Protein AF-A0A844TIR1-F1 (afdb_monomer)

Foldseek 3Di:
DDDDPPDDDDDDDDDDDDDDDDPDDDPPPDDDDPDDDDDDDPPDDDDDDDDDDDDDDPDPDQPPPHDPDDDPVVPPPPPPDDDDDDDDD

Mean predicted aligned error: 21.03 Å

Organism: NCBI:txid1928661

Sequence (89 aa):
MILMPIEPPEIPPATPGTPTEPPPGIPPGNPQPDIAPPVREPDAPAQPDELPPHVPEEIPRRGPNGPLTPNPATDAGFAAGSHMRRTIT

Structure (mmCIF, N/CA/C/O backbone):
data_AF-A0A844TIR1-F1
#
_entry.id   AF-A0A844TIR1-F1
#
loop_
_atom_site.group_PDB
_atom_site.id
_atom_site.type_symbol
_atom_site.label_atom_id
_atom_site.label_alt_id
_atom_site.label_comp_id
_atom_site.label_asym_id
_atom_site.label_entity_id
_atom_site.label_seq_id
_atom_site.pdbx_PDB_ins_code
_atom_site.Cartn_x
_atom_site.Cartn_y
_atom_site.Cartn_z
_atom_site.occupancy
_atom_site.B_iso_or_equiv
_atom_site.auth_seq_id
_atom_site.auth_comp_id
_atom_site.auth_asym_id
_atom_site.auth_atom_id
_atom_site.pdbx_PDB_model_num
ATOM 1 N N . MET A 1 1 ? -71.855 27.803 27.162 1.00 58.09 1 MET A N 1
ATOM 2 C CA . MET A 1 1 ? -71.332 26.554 26.566 1.00 58.09 1 MET A CA 1
ATOM 3 C C . MET A 1 1 ? -69.825 26.693 26.602 1.00 58.09 1 MET A C 1
ATOM 5 O O . MET A 1 1 ? -69.329 27.663 26.047 1.00 58.09 1 MET A O 1
ATOM 9 N N . ILE A 1 2 ? -69.130 25.868 27.381 1.00 56.91 2 ILE A N 1
ATOM 10 C CA . ILE A 1 2 ? -67.682 26.015 27.579 1.00 56.91 2 ILE A CA 1
ATOM 11 C C . ILE A 1 2 ? -66.995 25.376 26.371 1.00 56.91 2 ILE A C 1
ATOM 13 O O . ILE A 1 2 ? -67.272 24.222 26.053 1.00 56.91 2 ILE A O 1
ATOM 17 N N . LEU A 1 3 ? -66.155 26.143 25.675 1.00 72.06 3 LEU A N 1
ATOM 18 C CA . LEU A 1 3 ? -65.319 25.645 24.588 1.00 72.06 3 LEU A CA 1
ATOM 19 C C . LEU A 1 3 ? -64.227 24.778 25.227 1.00 72.06 3 LEU A C 1
ATOM 21 O O . LEU A 1 3 ? -63.405 25.300 25.979 1.00 72.06 3 LEU A O 1
ATOM 25 N N . MET A 1 4 ? -64.241 23.464 25.005 1.00 78.81 4 MET A N 1
ATOM 26 C CA . MET A 1 4 ? -63.105 22.645 25.430 1.00 78.81 4 MET A CA 1
ATOM 27 C C . MET A 1 4 ? -61.899 23.002 24.552 1.00 78.81 4 MET A C 1
ATOM 29 O O . MET A 1 4 ? -62.060 23.075 23.329 1.00 78.81 4 MET A O 1
ATOM 33 N N . PRO A 1 5 ? -60.708 23.236 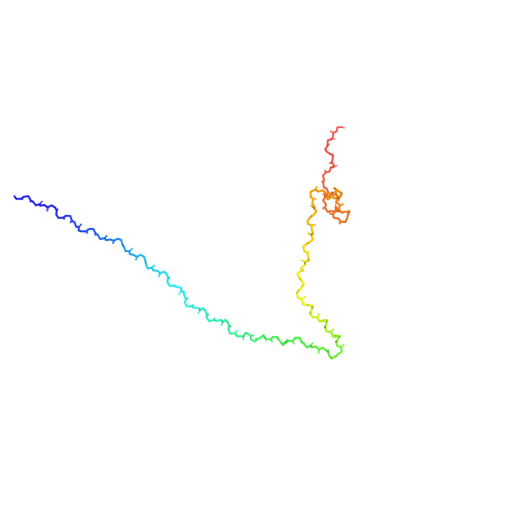25.130 1.00 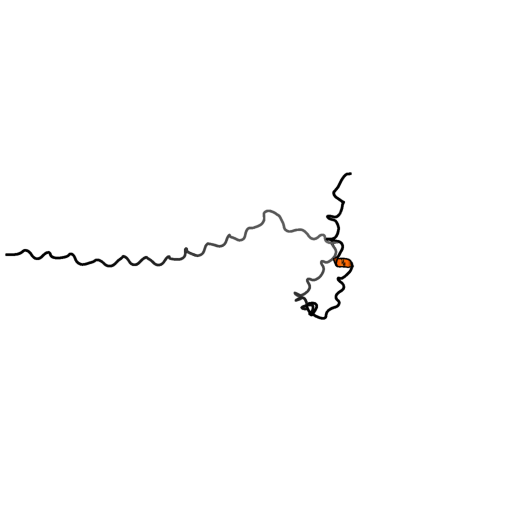76.81 5 PRO A N 1
ATOM 34 C CA . PRO A 1 5 ? -59.503 23.384 24.335 1.00 76.81 5 PRO A CA 1
ATOM 35 C C . PRO A 1 5 ? -59.213 22.030 23.684 1.00 76.81 5 PRO A C 1
ATOM 37 O O . PRO A 1 5 ? -58.941 21.046 24.364 1.00 76.81 5 PRO A O 1
ATOM 40 N N . ILE A 1 6 ? -59.337 21.962 22.362 1.00 74.62 6 ILE A N 1
ATOM 41 C CA . ILE A 1 6 ? -58.806 20.838 21.594 1.00 74.62 6 ILE A CA 1
ATOM 42 C C . ILE A 1 6 ? -57.290 20.998 21.567 1.00 74.62 6 ILE A C 1
ATOM 44 O O . ILE A 1 6 ? -56.761 21.855 20.859 1.00 74.62 6 ILE A O 1
ATOM 48 N N . GLU A 1 7 ? -56.597 20.221 22.392 1.00 77.12 7 GLU A N 1
ATOM 49 C CA . GLU A 1 7 ? -55.142 20.147 22.320 1.00 77.12 7 GLU A CA 1
ATOM 50 C C . GLU A 1 7 ? -54.745 19.527 20.971 1.00 77.12 7 GLU A C 1
ATOM 52 O O . GLU A 1 7 ? -55.337 18.521 20.556 1.00 77.12 7 GLU A O 1
ATOM 57 N N . PRO A 1 8 ? -53.808 20.147 20.231 1.00 83.44 8 PRO A N 1
ATOM 58 C CA . PRO A 1 8 ? -53.374 19.616 18.951 1.00 83.44 8 PRO A CA 1
ATOM 59 C C . PRO A 1 8 ? -52.675 18.265 19.159 1.00 83.44 8 PRO A C 1
ATOM 61 O O . PRO A 1 8 ? -51.938 18.107 20.133 1.00 83.44 8 PRO A O 1
ATOM 64 N N . PRO A 1 9 ? -52.871 17.291 18.25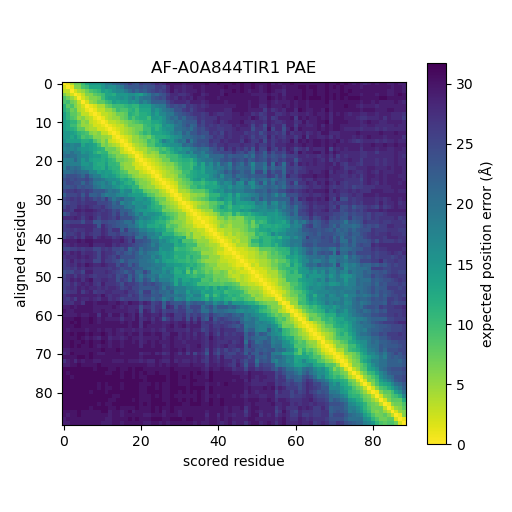4 1.00 82.88 9 PRO A N 1
ATOM 65 C CA . PRO A 1 9 ? -52.181 16.012 18.348 1.00 82.88 9 PRO A CA 1
ATOM 66 C C . PRO A 1 9 ? -50.664 16.217 18.263 1.00 82.88 9 PRO A C 1
ATOM 68 O O . PRO A 1 9 ? -50.176 16.947 17.395 1.00 82.88 9 PRO A O 1
ATOM 71 N N . GLU A 1 10 ? -49.918 15.558 19.149 1.00 86.00 10 GLU A N 1
ATOM 72 C CA . GLU A 1 10 ? -48.457 15.595 19.122 1.00 86.00 10 GLU A CA 1
ATOM 73 C C . GLU A 1 10 ? -47.929 14.855 17.888 1.00 86.00 10 GLU A C 1
ATOM 75 O O . GLU A 1 10 ? -48.306 13.715 17.606 1.00 86.00 10 GLU A O 1
ATOM 80 N N . ILE A 1 11 ? -47.048 15.515 17.134 1.00 83.94 11 ILE A N 1
ATOM 81 C CA . ILE A 1 11 ? -46.396 14.922 15.965 1.00 83.94 11 ILE A CA 1
ATOM 82 C C . ILE A 1 11 ? -45.101 14.253 16.443 1.00 83.94 11 ILE A C 1
ATOM 84 O O . ILE A 1 11 ? -44.301 14.912 17.115 1.00 83.94 11 ILE A O 1
ATOM 88 N N . PRO A 1 12 ? -44.856 12.973 16.106 1.00 85.62 12 PRO A N 1
ATOM 89 C CA . PRO A 1 12 ? -43.625 12.303 16.494 1.00 85.62 12 PRO A CA 1
ATOM 90 C C . PRO A 1 12 ? -42.401 12.984 15.860 1.00 85.62 12 PRO A C 1
ATOM 92 O O . PRO A 1 12 ? -42.499 13.548 14.765 1.00 85.62 12 PRO A O 1
ATOM 95 N N . PRO A 1 13 ? -41.228 12.911 16.511 1.00 86.50 13 PRO A N 1
ATOM 96 C CA . PRO A 1 13 ? -40.002 13.440 15.936 1.00 86.50 13 PRO A CA 1
ATOM 97 C C . PRO A 1 13 ? -39.667 12.708 14.632 1.00 86.50 13 PRO A C 1
ATOM 99 O O . PRO A 1 13 ? -39.901 11.505 14.494 1.00 86.50 13 PRO A O 1
ATOM 102 N N . ALA A 1 14 ? -39.090 13.437 13.677 1.00 84.12 14 ALA A N 1
ATOM 103 C CA . ALA A 1 14 ? -38.637 12.845 12.426 1.00 84.12 14 ALA A CA 1
ATOM 104 C C . ALA A 1 14 ? -37.591 11.756 12.704 1.00 84.12 14 ALA A C 1
ATOM 106 O O . ALA A 1 14 ? -36.647 11.973 13.464 1.00 84.12 14 ALA A O 1
ATOM 107 N N . THR A 1 15 ? -37.740 10.592 12.071 1.00 83.25 15 THR A N 1
ATOM 108 C CA . THR A 1 15 ? -36.695 9.566 12.080 1.00 83.25 15 THR A CA 1
ATOM 109 C C . THR A 1 15 ? -35.509 10.080 11.258 1.00 83.25 15 THR A C 1
ATOM 111 O O . THR A 1 15 ? -35.694 10.370 10.072 1.00 83.25 15 THR A O 1
ATOM 114 N N . PRO A 1 16 ? -34.301 10.220 11.841 1.00 83.69 16 PRO A N 1
ATOM 115 C CA . PRO A 1 16 ? -33.118 10.572 11.068 1.00 83.69 16 PRO A CA 1
ATOM 116 C C . PRO A 1 16 ? -32.873 9.520 9.984 1.00 83.69 16 PRO A C 1
ATOM 118 O O . PRO A 1 16 ? -32.995 8.321 10.241 1.00 83.69 16 PRO A O 1
ATOM 121 N N . GLY A 1 17 ? -32.533 9.960 8.772 1.00 82.81 17 GLY A N 1
ATOM 122 C CA . GLY A 1 1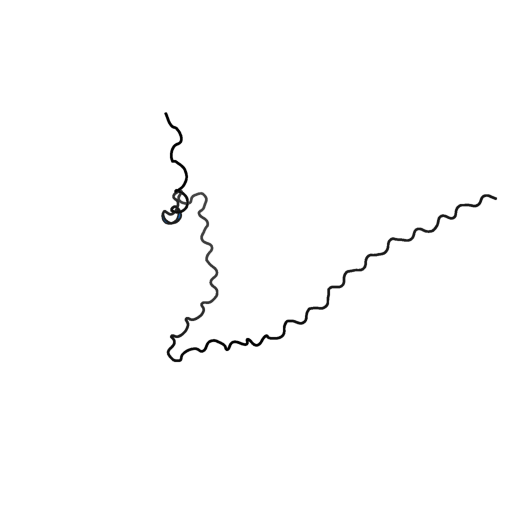7 ? -32.154 9.040 7.703 1.00 82.81 17 GLY A CA 1
ATOM 123 C C . GLY A 1 17 ? -30.905 8.239 8.077 1.00 82.81 17 GLY A C 1
ATOM 124 O O . GLY A 1 17 ? -30.031 8.731 8.793 1.00 82.81 17 GLY A O 1
ATOM 125 N N . THR A 1 18 ? -30.798 7.009 7.578 1.00 84.19 18 THR A N 1
ATOM 126 C CA . THR A 1 18 ? -29.537 6.266 7.620 1.00 84.19 18 THR A CA 1
ATOM 127 C C . THR A 1 18 ? -28.566 6.875 6.609 1.00 84.19 18 THR A C 1
ATOM 129 O O . THR A 1 18 ? -28.933 7.037 5.442 1.00 84.19 18 THR A O 1
ATOM 132 N N . PRO A 1 19 ? -27.331 7.222 7.013 1.00 83.06 19 PRO A N 1
ATOM 133 C CA . PRO A 1 19 ? -26.319 7.655 6.064 1.00 83.06 19 PRO A CA 1
ATOM 134 C C . PRO A 1 19 ? -26.058 6.524 5.072 1.00 83.06 19 PRO A C 1
ATOM 136 O O . PRO A 1 19 ? -25.724 5.409 5.471 1.00 83.06 19 PRO A O 1
ATOM 139 N N . THR A 1 20 ? -26.210 6.799 3.783 1.00 83.88 20 THR A N 1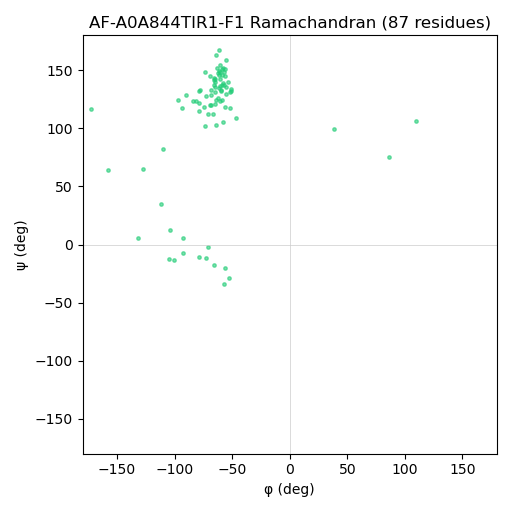
ATOM 140 C CA . THR A 1 20 ? -25.698 5.907 2.743 1.00 83.88 20 THR A CA 1
ATOM 141 C C . THR A 1 20 ? -24.198 6.115 2.605 1.00 83.88 20 THR A C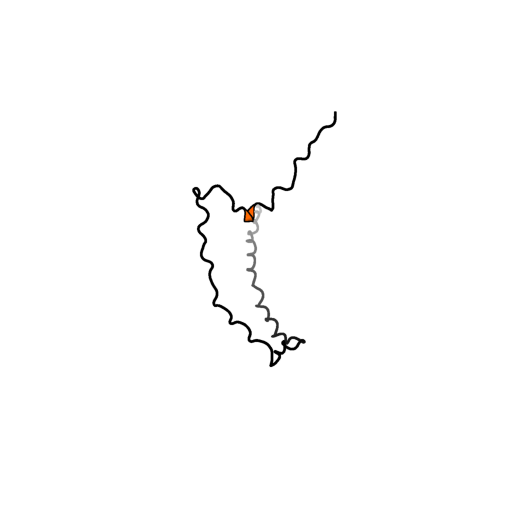 1
ATOM 143 O O . THR A 1 20 ? -23.733 7.255 2.535 1.00 83.88 20 THR A O 1
ATOM 146 N N . GLU A 1 21 ? -23.446 5.017 2.558 1.00 86.56 21 GLU A N 1
ATOM 147 C CA . GLU A 1 21 ? -22.038 5.051 2.171 1.00 86.56 21 GLU A CA 1
ATOM 148 C C . GLU A 1 21 ? -21.921 5.652 0.759 1.00 86.56 21 GLU A C 1
ATOM 150 O O . GLU A 1 21 ? -22.766 5.360 -0.100 1.00 86.56 21 GLU A O 1
ATOM 155 N N . PRO A 1 22 ? -20.924 6.516 0.493 1.00 86.50 22 PRO A N 1
ATOM 156 C CA . PRO A 1 22 ? -20.635 6.916 -0.874 1.00 86.50 22 PRO A CA 1
ATOM 157 C C . PRO A 1 22 ? -20.320 5.674 -1.724 1.00 86.50 22 PRO A C 1
ATOM 159 O O . PRO A 1 22 ? -19.818 4.676 -1.206 1.00 86.50 22 PRO A O 1
ATOM 162 N N . PRO A 1 23 ? -20.585 5.712 -3.039 1.00 87.06 23 PRO A N 1
ATOM 163 C CA . PRO A 1 23 ? -20.168 4.626 -3.911 1.00 87.06 23 PRO A CA 1
ATOM 164 C C . PRO A 1 23 ? -18.648 4.418 -3.803 1.00 87.06 23 PRO A C 1
ATOM 166 O O . PRO A 1 23 ? -17.916 5.397 -3.609 1.00 87.06 23 PRO A O 1
ATOM 169 N N . PRO A 1 24 ? -18.156 3.175 -3.968 1.00 87.69 24 PRO A N 1
ATOM 170 C CA . PRO A 1 24 ? -16.727 2.916 -4.022 1.00 87.69 24 PRO A CA 1
ATOM 171 C C . PRO A 1 24 ? -16.054 3.836 -5.041 1.00 87.69 24 PRO A C 1
ATOM 173 O O . PRO A 1 24 ? -16.530 3.988 -6.169 1.00 87.69 24 PRO A O 1
ATOM 176 N N . GLY A 1 25 ? -14.946 4.458 -4.638 1.00 84.06 25 GLY A N 1
ATOM 177 C CA . GLY A 1 25 ? -14.132 5.241 -5.558 1.00 84.06 25 GLY A CA 1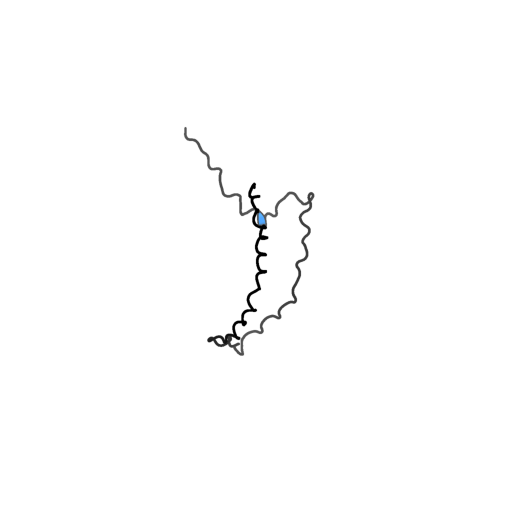
ATOM 178 C C . GLY A 1 25 ? -13.619 4.356 -6.693 1.00 84.06 25 GLY A C 1
ATOM 179 O O . GLY A 1 25 ? -13.264 3.197 -6.476 1.00 84.06 25 GLY A O 1
ATOM 180 N N . ILE A 1 26 ? -13.563 4.901 -7.909 1.00 84.12 26 ILE A N 1
ATOM 181 C CA . ILE A 1 26 ? -12.860 4.234 -9.006 1.00 84.12 26 ILE A CA 1
ATOM 182 C C . ILE A 1 26 ? -11.381 4.191 -8.600 1.00 84.12 26 ILE A C 1
ATOM 184 O O . ILE A 1 26 ? -10.829 5.251 -8.281 1.00 84.12 26 ILE A O 1
ATOM 188 N N . PRO A 1 27 ? -10.737 3.009 -8.562 1.00 82.75 27 PRO A N 1
ATOM 189 C CA . PRO A 1 27 ? -9.318 2.943 -8.257 1.00 82.75 27 PRO A CA 1
ATOM 190 C C . PRO A 1 27 ? -8.558 3.827 -9.251 1.00 82.75 27 PRO A C 1
ATOM 192 O O . PRO A 1 27 ? -8.959 3.905 -10.419 1.00 82.75 27 PRO A O 1
ATOM 195 N N . PRO A 1 28 ? -7.473 4.499 -8.825 1.00 80.94 28 PRO A N 1
ATOM 196 C CA . PRO A 1 28 ? -6.608 5.164 -9.784 1.00 80.94 28 PRO A CA 1
ATOM 197 C C . PRO A 1 28 ? -6.236 4.141 -10.863 1.00 80.94 28 PRO A C 1
ATOM 199 O O . PRO A 1 28 ? -5.891 2.998 -10.550 1.00 80.94 28 PRO A O 1
ATOM 202 N N . GLY A 1 29 ? -6.382 4.523 -12.134 1.00 81.56 29 GLY A N 1
ATOM 203 C CA . GLY A 1 29 ? -5.957 3.671 -13.243 1.00 81.56 29 GLY A CA 1
ATOM 204 C C . GLY A 1 29 ? -4.485 3.299 -13.081 1.00 81.56 29 GLY A C 1
ATOM 205 O O . GLY A 1 29 ? -3.759 3.999 -12.381 1.00 81.56 29 GLY A O 1
ATOM 206 N N . ASN A 1 30 ? -4.040 2.212 -13.715 1.00 83.19 30 ASN A N 1
ATOM 207 C CA . ASN A 1 30 ? -2.645 1.778 -13.635 1.00 83.19 30 ASN A CA 1
ATOM 208 C C . ASN A 1 30 ? -1.721 2.913 -14.126 1.00 83.19 30 ASN A C 1
ATOM 210 O O . ASN A 1 30 ? -1.693 3.160 -15.337 1.00 83.19 30 ASN A O 1
ATOM 214 N N . PRO A 1 31 ? -1.007 3.633 -13.235 1.00 81.00 31 PRO A N 1
ATOM 215 C CA . PRO A 1 31 ? -0.158 4.723 -13.670 1.00 81.00 31 PRO A CA 1
ATOM 216 C C . PRO A 1 31 ? 1.008 4.090 -14.418 1.00 81.00 31 PRO A C 1
ATOM 218 O O . PRO A 1 31 ? 1.728 3.261 -13.865 1.00 81.00 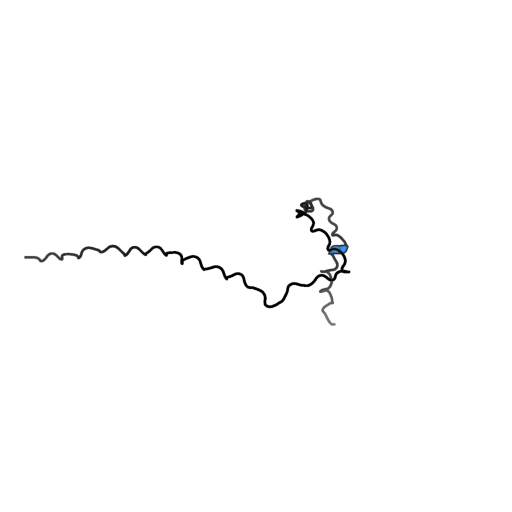31 PRO A O 1
ATOM 221 N N . GLN A 1 32 ? 1.175 4.439 -15.688 1.00 81.31 32 GLN A N 1
ATOM 222 C CA . GLN A 1 32 ? 2.383 4.073 -16.408 1.00 81.31 32 GLN A CA 1
ATOM 223 C C . GLN A 1 32 ? 3.468 5.064 -15.972 1.00 81.31 32 GLN A C 1
ATOM 225 O O . GLN A 1 32 ? 3.290 6.257 -16.217 1.00 81.31 32 GLN A O 1
ATOM 230 N N . PRO A 1 33 ? 4.540 4.633 -15.279 1.00 82.81 33 PRO A N 1
ATOM 231 C CA . PRO A 1 33 ? 5.597 5.549 -14.875 1.00 82.81 33 PRO A CA 1
ATOM 232 C C . PRO A 1 33 ? 6.233 6.183 -16.114 1.00 82.81 33 PRO A C 1
ATOM 234 O O . PRO A 1 33 ? 6.537 5.478 -17.075 1.00 82.81 33 PRO A O 1
ATOM 237 N N . ASP A 1 34 ? 6.484 7.493 -16.077 1.00 84.81 34 ASP A N 1
ATOM 238 C CA . ASP A 1 34 ? 7.223 8.183 -17.148 1.00 84.81 34 ASP A CA 1
ATOM 239 C C . ASP A 1 34 ? 8.686 7.709 -17.237 1.00 84.81 34 ASP A C 1
ATOM 241 O O . ASP A 1 34 ? 9.373 7.923 -18.236 1.00 84.81 34 ASP A O 1
ATOM 245 N N . ILE A 1 35 ? 9.176 7.072 -16.169 1.00 84.06 35 ILE A N 1
ATOM 246 C CA . ILE A 1 35 ? 10.545 6.586 -16.035 1.00 84.06 35 ILE A CA 1
ATOM 247 C C . ILE A 1 35 ? 10.576 5.104 -16.398 1.00 84.06 35 ILE A C 1
ATOM 249 O O . ILE A 1 35 ? 9.873 4.288 -15.799 1.00 84.06 35 ILE A O 1
ATOM 253 N N . ALA A 1 36 ? 11.429 4.757 -17.362 1.00 85.88 36 ALA A N 1
ATOM 254 C CA . ALA A 1 36 ? 11.676 3.371 -17.727 1.00 85.88 36 ALA A CA 1
ATOM 255 C C . ALA A 1 36 ? 12.190 2.566 -16.516 1.00 85.88 36 ALA A C 1
ATOM 257 O O . ALA A 1 36 ? 12.931 3.104 -15.686 1.00 85.88 36 ALA A O 1
ATOM 258 N N . PRO A 1 37 ? 11.835 1.274 -16.406 1.00 86.44 37 PRO A N 1
ATOM 259 C CA . PRO A 1 37 ? 12.394 0.423 -15.368 1.00 86.44 37 PRO A CA 1
ATOM 260 C C . PRO A 1 37 ? 13.929 0.368 -15.481 1.00 86.44 37 PRO A C 1
ATOM 262 O O . PRO A 1 37 ? 14.468 0.489 -16.586 1.00 86.44 37 PRO A O 1
ATOM 265 N N . PRO A 1 38 ? 14.645 0.157 -14.362 1.00 84.06 38 PRO A N 1
ATOM 266 C CA . PRO A 1 38 ? 16.095 0.012 -14.381 1.00 84.06 38 PRO A CA 1
ATOM 267 C C . PRO A 1 38 ? 16.530 -1.105 -15.334 1.00 84.06 38 PRO A C 1
ATOM 269 O O . PRO A 1 38 ? 16.029 -2.230 -15.259 1.00 84.06 38 PRO A O 1
ATOM 272 N N . VAL A 1 39 ? 17.482 -0.801 -16.214 1.00 87.94 39 VAL A N 1
ATOM 273 C CA . VAL A 1 39 ? 18.103 -1.798 -17.089 1.00 87.94 39 VAL A CA 1
ATOM 274 C C . VAL A 1 39 ? 19.134 -2.575 -16.274 1.00 87.94 39 VAL A C 1
ATOM 276 O O . VAL A 1 39 ? 19.932 -1.984 -15.547 1.00 87.94 39 VAL A O 1
ATOM 279 N N . ARG A 1 40 ? 19.109 -3.908 -16.366 1.00 85.50 40 ARG A N 1
ATOM 280 C CA . ARG A 1 40 ? 20.188 -4.744 -15.828 1.00 85.50 40 ARG A CA 1
ATOM 281 C C . ARG A 1 40 ? 21.303 -4.831 -16.860 1.00 85.50 40 ARG A C 1
ATOM 283 O O . ARG A 1 40 ? 21.057 -5.273 -17.980 1.00 85.50 40 ARG A O 1
ATOM 290 N N . GLU A 1 41 ? 22.507 -4.437 -16.463 1.00 89.88 41 GLU A N 1
ATOM 291 C CA . GLU A 1 41 ? 23.699 -4.606 -17.293 1.00 89.88 41 GLU A CA 1
ATOM 292 C C . GLU A 1 41 ? 23.993 -6.103 -17.503 1.00 89.88 41 GLU A C 1
ATOM 294 O O . GLU A 1 41 ? 23.863 -6.874 -16.546 1.00 89.88 41 GLU A O 1
ATOM 299 N N . PRO A 1 42 ? 24.404 -6.541 -18.709 1.00 85.12 42 PRO A N 1
ATOM 300 C CA . PRO A 1 42 ? 24.695 -7.952 -18.987 1.00 85.12 42 PRO A CA 1
ATOM 301 C C . PRO A 1 42 ? 25.755 -8.563 -18.063 1.00 85.12 42 PRO A C 1
ATOM 303 O O . PRO A 1 42 ? 25.655 -9.733 -17.704 1.00 85.12 42 PRO A O 1
ATOM 306 N N . ASP A 1 43 ? 26.740 -7.758 -17.657 1.00 90.06 43 ASP A N 1
ATOM 307 C CA . ASP A 1 43 ? 27.852 -8.169 -16.793 1.00 90.06 43 ASP A CA 1
ATOM 308 C C . ASP A 1 43 ? 27.580 -7.920 -15.297 1.00 90.06 43 ASP A C 1
ATOM 310 O O . ASP A 1 43 ? 28.469 -8.089 -14.458 1.00 90.06 43 ASP A O 1
ATOM 314 N N . ALA A 1 44 ? 26.365 -7.488 -14.932 1.00 89.50 44 ALA A N 1
ATOM 315 C CA . ALA A 1 44 ? 26.001 -7.310 -13.533 1.00 89.50 44 ALA A CA 1
ATOM 316 C C . ALA A 1 44 ? 25.982 -8.668 -12.806 1.00 89.50 44 ALA A C 1
ATOM 318 O O . ALA A 1 44 ? 25.503 -9.664 -13.357 1.00 89.50 44 ALA A O 1
ATOM 319 N N . PRO A 1 45 ? 26.442 -8.728 -11.544 1.00 89.88 45 PRO A N 1
ATOM 320 C CA . PRO A 1 45 ? 26.311 -9.941 -10.751 1.00 89.88 45 PRO A CA 1
ATOM 321 C C . PRO A 1 45 ? 24.833 -10.313 -10.576 1.00 89.88 45 PRO A C 1
ATOM 323 O O . PRO A 1 45 ? 23.953 -9.446 -10.502 1.00 89.88 45 PRO A O 1
ATOM 326 N N . ALA A 1 46 ? 24.561 -11.617 -10.479 1.00 89.00 46 ALA A N 1
ATOM 327 C CA . ALA A 1 46 ? 23.229 -12.109 -10.155 1.00 89.00 46 ALA A CA 1
ATOM 328 C C . ALA A 1 46 ? 22.764 -11.521 -8.812 1.00 89.00 46 ALA A C 1
ATOM 330 O O . ALA A 1 46 ? 23.537 -11.440 -7.855 1.00 89.00 46 ALA A O 1
ATOM 331 N N . GLN A 1 47 ? 21.499 -11.097 -8.752 1.00 88.31 47 GLN A N 1
ATOM 332 C CA . GLN A 1 47 ? 20.896 -10.698 -7.482 1.00 88.31 47 GLN A CA 1
ATOM 333 C C . GLN A 1 47 ? 20.788 -11.932 -6.578 1.00 88.31 47 GLN A C 1
ATOM 335 O O . GLN A 1 47 ? 20.525 -13.021 -7.095 1.00 88.31 47 GLN A O 1
ATOM 340 N N . PRO A 1 48 ? 20.992 -11.784 -5.261 1.00 90.94 48 PRO A N 1
ATOM 341 C CA . PRO A 1 48 ? 20.755 -12.875 -4.331 1.00 90.94 48 PRO A CA 1
ATOM 342 C C . PRO A 1 48 ? 19.281 -13.283 -4.361 1.00 90.94 48 PRO A C 1
ATOM 344 O O . PRO A 1 48 ? 18.400 -12.444 -4.562 1.00 90.94 48 PRO A O 1
ATOM 347 N N . ASP A 1 49 ? 19.026 -14.567 -4.136 1.00 92.25 49 ASP A N 1
ATOM 348 C CA . ASP A 1 49 ? 17.667 -15.074 -3.998 1.00 92.25 49 ASP A CA 1
ATOM 349 C C . ASP A 1 49 ? 17.001 -14.479 -2.749 1.00 92.25 49 ASP A C 1
ATOM 351 O O . ASP A 1 49 ? 17.602 -14.415 -1.670 1.00 92.25 49 ASP A O 1
ATOM 355 N N . GLU A 1 50 ? 15.745 -14.049 -2.891 1.00 92.44 50 GLU A N 1
ATOM 356 C CA . GLU A 1 50 ? 14.940 -13.627 -1.748 1.00 92.44 50 GLU A CA 1
ATOM 357 C C . GLU A 1 50 ? 14.690 -14.833 -0.840 1.00 92.44 50 GLU A C 1
ATOM 359 O O . GLU A 1 50 ? 14.123 -15.849 -1.252 1.00 92.44 50 GLU A O 1
ATOM 364 N N . LEU A 1 51 ? 15.128 -14.731 0.415 1.00 91.06 51 LEU A N 1
ATOM 365 C CA . LEU A 1 51 ? 14.858 -15.762 1.406 1.00 91.06 51 LEU A CA 1
ATOM 366 C C . LEU A 1 51 ? 13.362 -15.767 1.752 1.00 91.06 51 LEU A C 1
ATOM 368 O O . LEU A 1 51 ? 12.744 -14.700 1.823 1.00 91.06 51 LEU A O 1
ATOM 372 N N . PRO A 1 52 ? 12.768 -16.945 2.019 1.00 92.12 52 PRO A N 1
ATOM 373 C CA . PRO A 1 52 ? 11.408 -17.008 2.530 1.00 92.12 52 PRO A CA 1
ATOM 374 C C . PRO A 1 52 ? 11.289 -16.179 3.819 1.00 92.12 52 PRO A C 1
ATOM 376 O O . PRO A 1 52 ? 12.266 -16.056 4.567 1.00 92.12 52 PRO A O 1
ATOM 379 N N . PRO A 1 53 ? 10.101 -15.620 4.106 1.00 87.94 53 PRO A N 1
ATOM 380 C CA . PRO A 1 53 ? 9.898 -14.828 5.308 1.00 87.94 53 PRO A CA 1
ATOM 381 C C . PRO A 1 53 ? 10.263 -15.652 6.547 1.00 87.94 53 PRO A C 1
ATOM 383 O O . PRO A 1 53 ? 9.665 -16.692 6.822 1.00 87.94 53 PRO A O 1
ATOM 386 N N . HIS A 1 54 ? 11.258 -15.175 7.293 1.00 87.38 54 HIS A N 1
ATOM 387 C CA . HIS A 1 54 ? 11.685 -15.774 8.550 1.00 87.38 54 HIS A CA 1
ATOM 388 C C . HIS A 1 54 ? 10.964 -15.076 9.704 1.00 87.38 54 HIS A C 1
ATOM 390 O O . HIS A 1 54 ? 11.163 -13.881 9.933 1.00 87.38 54 HIS A O 1
ATOM 396 N N . VAL A 1 55 ? 10.146 -15.813 10.453 1.00 87.56 55 VAL A N 1
ATOM 397 C CA . VAL A 1 55 ? 9.617 -15.331 11.735 1.00 87.56 55 VAL A CA 1
ATOM 398 C C . VAL A 1 55 ? 10.759 -15.410 12.749 1.00 87.56 55 VAL A C 1
ATOM 400 O O . VAL A 1 55 ? 11.263 -16.510 12.970 1.00 87.56 55 VAL A O 1
ATOM 403 N N . PRO A 1 56 ? 11.212 -14.289 13.346 1.00 83.00 56 PRO A N 1
ATOM 404 C CA . PRO A 1 56 ? 12.228 -14.339 14.387 1.00 83.00 56 PRO A CA 1
ATOM 405 C C . PRO A 1 56 ? 11.778 -15.266 15.510 1.00 83.00 56 PRO A C 1
ATOM 407 O O . PRO A 1 56 ? 10.632 -15.190 15.957 1.00 83.00 56 PRO A O 1
ATOM 410 N N . GLU A 1 57 ? 12.684 -16.115 15.978 1.00 81.75 57 GLU A N 1
ATOM 411 C CA . GLU A 1 57 ? 12.447 -16.854 17.208 1.00 81.75 57 GLU A CA 1
ATOM 412 C C . GLU A 1 57 ? 12.235 -15.843 18.342 1.00 81.75 57 GLU A C 1
ATOM 414 O O . GLU A 1 57 ? 12.986 -14.871 18.481 1.00 81.75 57 GLU A O 1
ATOM 419 N N . GLU A 1 58 ? 11.190 -16.043 19.145 1.00 80.62 58 GLU A N 1
ATOM 420 C CA . GLU A 1 58 ? 11.004 -15.256 20.357 1.00 80.62 58 GLU A CA 1
ATOM 421 C C . GLU A 1 58 ? 12.175 -15.569 21.293 1.00 80.62 58 GLU A C 1
ATOM 423 O O . GLU A 1 58 ? 12.226 -16.627 21.920 1.00 80.62 58 GLU A O 1
ATOM 428 N N . ILE A 1 59 ? 13.143 -14.654 21.374 1.00 76.69 59 ILE A N 1
ATOM 429 C CA . ILE A 1 59 ? 14.207 -14.755 22.370 1.00 76.69 59 ILE A CA 1
ATOM 430 C C . ILE A 1 59 ? 13.512 -14.765 23.733 1.00 76.69 59 ILE A C 1
ATOM 432 O O . ILE A 1 59 ? 12.774 -13.814 24.027 1.00 76.69 59 ILE A O 1
ATOM 436 N N . PRO A 1 60 ? 13.749 -15.780 24.588 1.00 71.62 60 PRO A N 1
ATOM 437 C CA . PRO A 1 60 ? 13.220 -15.773 25.936 1.00 71.62 60 PRO A CA 1
ATOM 438 C C . PRO A 1 60 ? 13.605 -14.456 26.594 1.00 71.62 60 PRO A C 1
ATOM 440 O O . PRO A 1 60 ? 14.790 -14.136 26.748 1.00 71.62 60 PRO A O 1
ATOM 443 N N . ARG A 1 61 ? 12.596 -13.660 26.962 1.00 68.88 61 ARG A N 1
ATOM 444 C CA . ARG A 1 61 ? 12.830 -12.467 27.771 1.00 68.88 61 ARG A CA 1
ATOM 445 C C . ARG A 1 61 ? 13.650 -12.902 28.973 1.00 68.88 61 ARG A C 1
ATOM 447 O O . ARG A 1 61 ? 13.333 -13.920 29.589 1.00 68.88 61 ARG A O 1
ATOM 454 N N . ARG A 1 62 ? 14.708 -12.145 29.287 1.00 68.56 62 ARG A N 1
ATOM 455 C CA . ARG A 1 62 ? 15.514 -12.365 30.490 1.00 68.56 62 ARG A CA 1
ATOM 456 C C . ARG A 1 62 ? 14.542 -12.537 31.653 1.00 68.56 62 ARG A C 1
ATOM 458 O O . ARG A 1 62 ? 13.848 -11.591 32.019 1.00 68.56 62 ARG A O 1
ATOM 465 N N . GLY A 1 63 ? 14.437 -13.766 32.154 1.00 71.81 63 GLY A N 1
ATOM 466 C CA . GLY A 1 63 ? 13.529 -14.068 33.248 1.00 71.81 63 GLY A CA 1
ATOM 467 C C . GLY A 1 63 ? 13.913 -13.251 34.483 1.00 71.81 63 GLY A C 1
ATOM 468 O O . GLY A 1 63 ? 15.020 -12.710 34.545 1.00 71.81 63 GLY A O 1
ATOM 469 N N . PRO A 1 64 ? 13.055 -13.201 35.507 1.00 70.50 64 PRO A N 1
ATOM 470 C CA . PRO A 1 64 ? 13.355 -12.491 36.752 1.00 70.50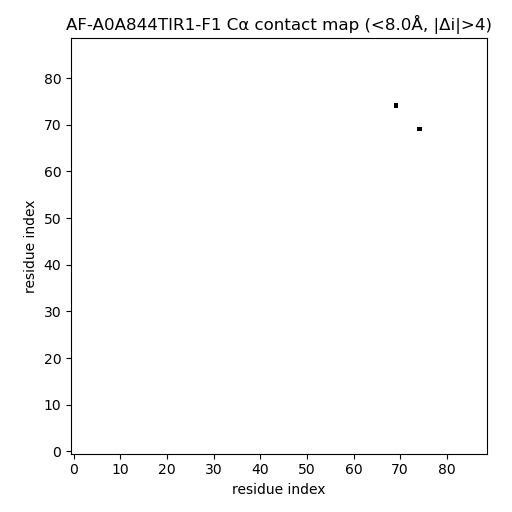 64 PRO A CA 1
ATOM 471 C C . PRO A 1 64 ? 14.661 -12.956 37.431 1.00 70.50 64 PRO A C 1
ATOM 473 O O . PRO A 1 64 ? 15.241 -12.202 38.202 1.00 70.50 64 PRO A O 1
ATOM 476 N N . ASN A 1 65 ? 15.152 -14.159 37.102 1.00 67.94 65 ASN A N 1
ATOM 477 C CA . ASN A 1 65 ? 16.414 -14.729 37.595 1.00 67.94 65 ASN A CA 1
ATOM 478 C C . ASN A 1 65 ? 17.566 -14.686 36.570 1.00 67.94 65 ASN A C 1
ATOM 480 O O . ASN A 1 65 ? 18.562 -15.389 36.731 1.00 67.94 65 ASN A O 1
ATOM 484 N N . GLY A 1 66 ? 17.430 -13.937 35.472 1.00 69.69 66 GLY A N 1
ATOM 485 C CA . GLY A 1 66 ? 18.527 -13.764 34.524 1.00 69.69 66 GLY A CA 1
ATOM 486 C C . GLY A 1 66 ? 19.713 -13.032 35.166 1.00 69.69 66 GLY A C 1
ATOM 487 O O . GLY A 1 66 ? 19.542 -12.401 36.209 1.00 69.69 66 GLY A O 1
ATOM 488 N N . PRO A 1 67 ? 20.920 -13.089 34.568 1.00 68.31 67 PRO A N 1
ATOM 489 C CA . PRO A 1 67 ? 22.091 -12.455 35.172 1.00 68.31 67 PRO A CA 1
ATOM 490 C C . PRO A 1 67 ? 21.798 -10.974 35.471 1.00 68.31 67 PRO A C 1
ATOM 492 O O . PRO A 1 67 ? 21.131 -10.311 34.696 1.00 68.31 67 PRO A O 1
ATOM 495 N N . LEU A 1 68 ? 22.230 -10.417 36.594 1.00 64.75 68 LEU A N 1
ATOM 496 C CA . LEU A 1 68 ? 21.918 -9.007 36.893 1.00 64.75 68 LEU A CA 1
ATOM 497 C C . LEU A 1 68 ? 22.828 -8.033 36.139 1.00 64.75 68 LEU A C 1
ATOM 499 O O . LEU A 1 68 ? 22.574 -6.834 36.103 1.00 64.75 68 LEU A O 1
ATOM 503 N N . THR A 1 69 ? 23.884 -8.550 35.516 1.00 68.94 69 THR A N 1
ATOM 504 C CA . THR A 1 69 ? 24.831 -7.755 34.749 1.00 68.94 69 THR A CA 1
ATOM 505 C C . THR A 1 69 ? 24.241 -7.430 33.372 1.00 68.94 69 THR A C 1
ATOM 507 O O . THR A 1 69 ? 23.841 -8.341 32.629 1.00 68.94 69 THR A O 1
ATOM 510 N N . PRO A 1 70 ? 24.109 -6.142 33.009 1.00 63.81 70 PRO A N 1
ATOM 511 C CA . PRO A 1 70 ? 23.811 -5.745 31.640 1.00 63.81 70 PRO A CA 1
ATOM 512 C C . PRO A 1 70 ? 24.922 -6.228 30.705 1.00 63.81 70 PRO A C 1
ATOM 514 O O . PRO A 1 70 ? 26.064 -6.418 31.126 1.00 63.81 70 PRO A O 1
ATOM 517 N N . ASN A 1 71 ? 24.596 -6.432 29.430 1.00 62.84 71 ASN A N 1
ATOM 518 C CA . ASN A 1 71 ? 25.621 -6.675 28.421 1.00 62.84 71 ASN A CA 1
ATOM 519 C C . ASN A 1 71 ? 26.528 -5.426 28.335 1.00 62.84 71 ASN A C 1
ATOM 521 O O . ASN A 1 71 ? 25.993 -4.339 28.103 1.00 62.84 71 ASN A O 1
ATOM 525 N N . PRO A 1 72 ? 27.865 -5.550 28.473 1.00 69.12 72 PRO A N 1
ATOM 526 C CA . PRO A 1 72 ? 28.790 -4.423 28.327 1.00 69.12 72 PRO A CA 1
ATOM 527 C C . PRO A 1 72 ? 28.619 -3.658 27.006 1.00 69.12 72 PRO A C 1
ATOM 529 O O . PRO A 1 72 ? 28.840 -2.453 26.958 1.00 69.12 72 PRO A O 1
ATOM 532 N N . ALA A 1 73 ? 28.170 -4.331 25.940 1.00 62.41 73 ALA A N 1
ATOM 533 C CA . ALA A 1 73 ? 27.913 -3.710 24.642 1.00 62.41 73 ALA A CA 1
ATOM 534 C C . ALA A 1 73 ? 26.656 -2.811 24.605 1.00 62.41 73 ALA A C 1
ATOM 536 O O . ALA A 1 73 ? 26.458 -2.084 23.637 1.00 62.41 73 ALA A O 1
ATOM 537 N N . THR A 1 74 ? 25.796 -2.854 25.628 1.00 61.50 74 THR A N 1
ATOM 538 C CA . THR A 1 74 ? 24.521 -2.112 25.682 1.00 61.50 74 THR A CA 1
ATOM 539 C C . THR A 1 74 ? 24.577 -0.890 26.619 1.00 61.50 74 THR A C 1
ATOM 541 O O . THR A 1 74 ? 23.697 -0.039 26.549 1.00 61.50 74 THR A O 1
ATOM 544 N N . ASP A 1 75 ? 25.613 -0.750 27.457 1.00 57.84 75 ASP A N 1
ATOM 545 C CA . ASP A 1 75 ? 25.694 0.269 28.529 1.00 57.84 75 ASP A CA 1
ATOM 546 C C . ASP A 1 75 ? 26.399 1.587 28.127 1.00 57.84 75 ASP A C 1
ATOM 548 O O . ASP A 1 75 ? 26.364 2.580 28.850 1.00 57.84 75 ASP A O 1
ATOM 552 N N . ALA A 1 76 ? 27.002 1.665 26.936 1.00 53.75 76 ALA A N 1
ATOM 553 C CA . ALA A 1 76 ? 27.786 2.839 26.522 1.00 53.75 76 ALA A CA 1
ATOM 554 C C . ALA A 1 76 ? 26.957 4.114 26.217 1.00 53.75 76 ALA A C 1
ATOM 556 O O . ALA A 1 76 ? 27.530 5.150 25.883 1.00 53.75 76 ALA A O 1
ATOM 557 N N . GLY A 1 77 ? 25.622 4.062 26.306 1.00 53.47 77 GLY A N 1
ATOM 558 C CA . GLY A 1 77 ? 24.731 5.126 25.824 1.00 53.47 77 GLY A CA 1
ATOM 559 C C . GLY A 1 77 ? 24.168 6.102 26.864 1.00 53.47 77 GLY A C 1
ATOM 560 O O . GLY A 1 77 ? 23.624 7.127 26.462 1.00 53.47 77 GLY A O 1
ATOM 561 N N . PHE A 1 78 ? 24.266 5.832 28.173 1.00 49.75 78 PHE A N 1
ATOM 562 C CA . PHE A 1 78 ? 23.504 6.603 29.179 1.00 49.75 78 PHE A CA 1
ATOM 563 C C . PHE A 1 78 ? 24.299 7.121 30.389 1.00 49.75 78 PHE A C 1
ATOM 565 O O . PHE A 1 78 ? 23.714 7.733 31.279 1.00 49.75 78 PHE A O 1
ATOM 572 N N . ALA A 1 79 ? 25.625 6.963 30.422 1.00 49.00 79 ALA A N 1
ATOM 573 C CA . ALA A 1 79 ? 26.460 7.379 31.558 1.00 49.00 79 ALA A CA 1
ATOM 574 C C . ALA A 1 79 ? 27.402 8.562 31.253 1.00 49.00 79 ALA A C 1
ATOM 576 O O . ALA A 1 79 ? 28.509 8.635 31.779 1.00 49.00 79 ALA A O 1
ATOM 577 N N . ALA A 1 80 ? 26.976 9.514 30.418 1.00 46.88 80 ALA A N 1
ATOM 578 C CA . ALA A 1 80 ? 27.717 10.755 30.173 1.00 46.88 80 ALA A CA 1
ATOM 579 C C . ALA A 1 80 ? 26.820 11.981 30.385 1.00 46.88 80 ALA A C 1
ATOM 581 O O . ALA A 1 80 ? 26.508 12.727 29.463 1.00 46.88 80 ALA A O 1
ATOM 582 N N . GLY A 1 81 ? 26.381 12.195 31.623 1.00 48.72 81 GLY A N 1
ATOM 583 C CA . GLY A 1 81 ? 25.649 13.406 31.966 1.00 48.72 81 GLY A CA 1
ATOM 584 C C . GLY A 1 81 ? 25.402 13.537 33.458 1.00 48.72 81 GLY A C 1
ATOM 585 O O . GLY A 1 81 ? 24.637 12.773 34.026 1.00 48.72 81 GLY A O 1
ATOM 586 N N . SER A 1 82 ? 25.985 14.578 34.055 1.00 50.56 82 SER A N 1
ATOM 587 C CA . SER A 1 82 ? 25.692 15.087 35.402 1.00 50.56 82 SER A CA 1
ATOM 588 C C . SER A 1 82 ? 26.426 14.438 36.583 1.00 50.56 82 SER A C 1
ATOM 590 O O . SER A 1 82 ? 25.824 13.768 37.415 1.00 50.56 82 SER A O 1
ATOM 592 N N . HIS A 1 83 ? 27.712 14.774 36.751 1.00 47.78 83 HIS A N 1
ATOM 593 C CA . HIS A 1 83 ? 28.221 15.109 38.091 1.00 47.78 83 HIS A CA 1
ATOM 594 C C . HIS A 1 83 ? 29.500 15.970 38.058 1.00 47.78 83 HIS A C 1
ATOM 596 O O . HIS A 1 83 ? 30.557 15.563 38.530 1.00 47.78 83 HIS A O 1
ATOM 602 N N . MET A 1 84 ? 29.419 17.199 37.537 1.00 44.50 84 MET A N 1
ATOM 603 C CA . MET A 1 84 ? 30.443 18.222 37.803 1.00 44.50 84 MET A CA 1
ATOM 604 C C . MET A 1 84 ? 29.872 19.322 38.700 1.00 44.50 84 MET A C 1
ATOM 606 O O . MET A 1 84 ? 29.379 20.350 38.256 1.00 44.50 84 MET A O 1
ATOM 610 N N . ARG A 1 85 ? 29.889 18.986 39.995 1.00 48.47 85 ARG A N 1
ATOM 611 C CA . ARG A 1 85 ? 30.263 19.816 41.153 1.00 48.47 85 ARG A CA 1
ATOM 612 C C . ARG A 1 85 ? 29.822 21.285 41.099 1.00 48.47 85 ARG A C 1
ATOM 614 O O . ARG A 1 85 ? 30.496 22.149 40.548 1.00 48.47 85 ARG A O 1
ATOM 621 N N . ARG A 1 86 ? 28.720 21.561 41.799 1.00 51.38 86 ARG A N 1
ATOM 622 C CA . ARG A 1 86 ? 28.422 22.885 42.350 1.00 51.38 86 ARG A CA 1
ATOM 623 C C . ARG A 1 86 ? 29.319 23.163 43.569 1.00 51.38 86 ARG A C 1
ATOM 625 O O . ARG A 1 86 ? 29.612 22.252 44.340 1.00 51.38 86 ARG A O 1
ATOM 632 N N . THR A 1 87 ? 29.620 24.453 43.722 1.00 40.69 87 THR A N 1
ATOM 633 C CA . THR A 1 87 ? 29.943 25.209 44.947 1.00 40.69 87 THR A CA 1
ATOM 634 C C . THR A 1 87 ? 31.394 25.681 45.113 1.00 40.69 87 THR A C 1
ATOM 636 O O . THR A 1 87 ? 32.320 24.931 45.403 1.00 40.69 87 THR A O 1
ATOM 639 N N . ILE A 1 88 ? 31.490 26.995 44.920 1.00 51.06 88 ILE A N 1
ATOM 640 C CA . ILE A 1 88 ? 32.509 27.988 45.262 1.00 51.06 88 ILE A CA 1
ATOM 641 C C . ILE A 1 88 ? 32.605 28.135 46.790 1.00 51.06 88 ILE A C 1
ATOM 643 O O . ILE A 1 88 ? 31.557 28.242 47.426 1.00 51.06 88 ILE A O 1
ATOM 647 N N . THR A 1 89 ? 33.812 28.209 47.359 1.00 46.03 89 THR A N 1
ATOM 648 C CA . THR A 1 89 ? 34.202 29.030 48.531 1.00 46.03 89 THR A CA 1
ATOM 649 C C . THR A 1 89 ? 35.724 29.079 48.587 1.00 46.03 89 THR A C 1
ATOM 651 O O . THR A 1 89 ? 36.337 28.000 48.425 1.00 46.03 89 THR A O 1
#

pLDDT: mean 75.19, std 14.28, range [40.69, 92.44]

Solvent-accessible surface area (backbone atoms only — not comparable to full-atom values): 7079 Å² total; per-residue (Å²): 134,85,81,76,83,80,75,78,81,85,75,79,80,83,80,79,78,79,85,74,78,75,77,84,76,81,71,82,70,87,77,76,71,95,64,78,77,86,80,80,60,91,86,55,78,81,78,80,79,83,72,77,91,75,79,76,77,82,70,79,69,79,51,100,83,43,78,90,69,75,60,79,90,73,58,85,81,76,82,84,79,89,85,83,77,88,85,91,132

Radius of gyration: 37.73 Å; Cα contacts (8 Å, |Δi|>4): 1; chains: 1; bounding box: 106×46×68 Å

Secondary structure (DSSP, 8-state):
------PPPPPPPPPPPPPPPPPPPPPPP----SSPPPPPPTTSPPPPPPPPPPPPP-PPP--TTS-SSPPGGGSTTS--S--------